Protein AF-A0A351V8F8-F1 (afdb_monomer)

Solvent-accessible surface area (backbone atoms only — not comparable to full-atom values): 2210 Å² total; per-residue (Å²): 93,81,44,70,65,79,95,61,63,41,60,33,38,41,39,42,71,55,96,89,39,77,76,47,76,46,79,39,69,59,48,98,91,110

Secondary structure (DSSP, 8-state):
-EE--SSSS-SEEEEEEETTEEEEEEEE---TT-

Foldseek 3Di:
DKDQDPPFQFGIWDFDDDPNDTPDIDTHGGDPPD

Structure (mmCIF, N/CA/C/O backbone):
data_AF-A0A351V8F8-F1
#
_entry.id   AF-A0A351V8F8-F1
#
loop_
_atom_site.group_PDB
_atom_site.id
_atom_site.type_symbol
_atom_site.label_atom_id
_atom_site.label_alt_id
_atom_site.label_comp_id
_atom_site.label_asym_id
_atom_site.label_entity_id
_atom_site.label_seq_id
_atom_site.pdbx_PDB_ins_code
_atom_site.Cartn_x
_atom_site.Cartn_y
_atom_site.Cartn_z
_atom_site.occupancy
_atom_site.B_iso_or_equiv
_atom_site.auth_seq_id
_atom_site.auth_comp_id
_atom_site.auth_asym_id
_atom_site.auth_atom_id
_atom_site.pdbx_PDB_model_num
ATOM 1 N N . MET A 1 1 ? -1.154 -5.263 9.859 1.00 91.12 1 MET A N 1
ATOM 2 C CA . MET A 1 1 ? -0.808 -6.538 9.181 1.00 91.12 1 MET A CA 1
ATOM 3 C C . MET A 1 1 ? 0.088 -6.253 7.984 1.00 91.12 1 MET A C 1
ATOM 5 O O . MET A 1 1 ? -0.075 -5.203 7.379 1.00 91.12 1 MET A O 1
ATOM 9 N N . LYS A 1 2 ? 1.007 -7.164 7.640 1.00 93.19 2 LYS A N 1
ATOM 10 C CA . LYS A 1 2 ? 1.915 -7.008 6.495 1.00 93.19 2 LYS A CA 1
ATOM 11 C C . LYS A 1 2 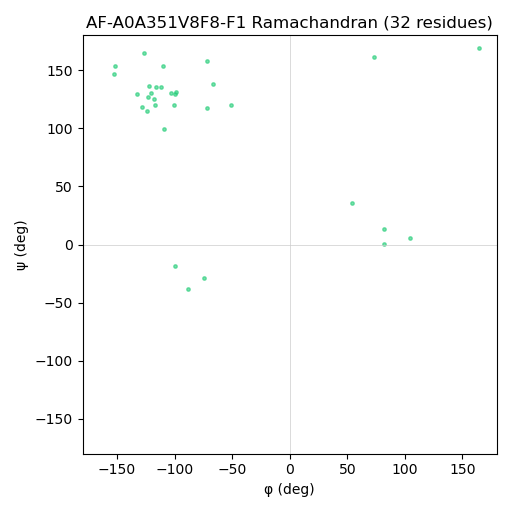? 1.654 -8.104 5.470 1.00 93.19 2 LYS A C 1
ATOM 13 O O . LYS A 1 2 ? 1.744 -9.286 5.799 1.00 93.19 2 LYS A O 1
ATOM 18 N N . TYR A 1 3 ? 1.294 -7.709 4.257 1.00 94.50 3 TYR A N 1
ATOM 19 C CA . TYR A 1 3 ? 0.980 -8.602 3.150 1.00 94.50 3 TYR A CA 1
ATOM 20 C C . TYR A 1 3 ? 2.042 -8.482 2.061 1.00 94.50 3 TYR A C 1
ATOM 22 O O . TYR A 1 3 ? 2.441 -7.381 1.687 1.00 94.50 3 TYR A O 1
ATOM 30 N N . GLN A 1 4 ? 2.489 -9.623 1.542 1.00 94.56 4 GLN A N 1
ATOM 31 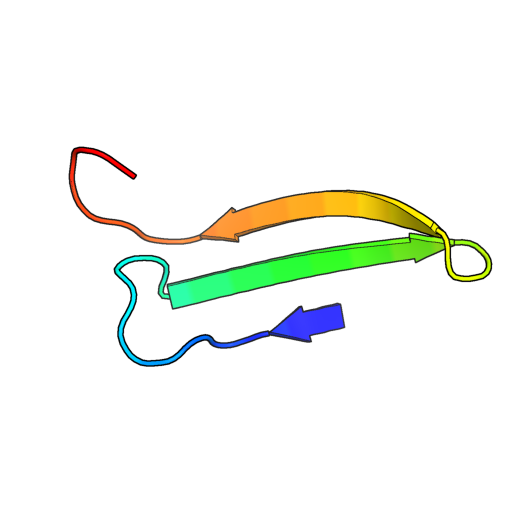C CA . GLN A 1 4 ? 3.447 -9.677 0.447 1.00 94.56 4 GLN A CA 1
ATOM 32 C C . GLN A 1 4 ? 2.738 -10.174 -0.817 1.00 94.56 4 GLN A C 1
ATOM 34 O O . GLN A 1 4 ? 2.505 -11.381 -0.952 1.00 94.56 4 GLN A O 1
ATOM 39 N N . PRO A 1 5 ? 2.342 -9.260 -1.717 1.00 92.44 5 PRO A N 1
ATOM 40 C CA . PRO A 1 5 ? 1.601 -9.629 -2.908 1.00 92.44 5 PRO A CA 1
ATOM 41 C C . PRO A 1 5 ? 2.510 -10.352 -3.913 1.00 92.44 5 PRO A C 1
ATOM 43 O O . PRO A 1 5 ? 3.735 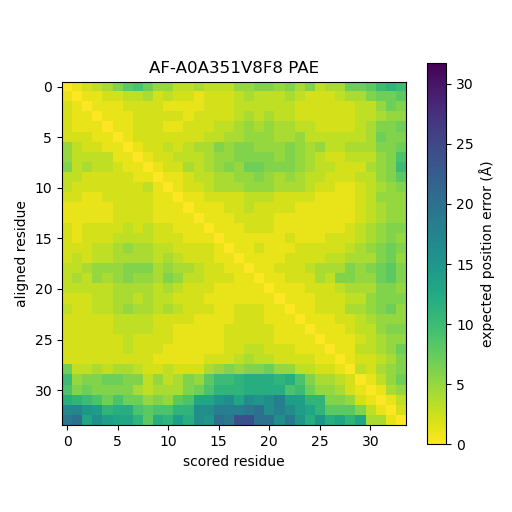-10.226 -3.891 1.00 92.44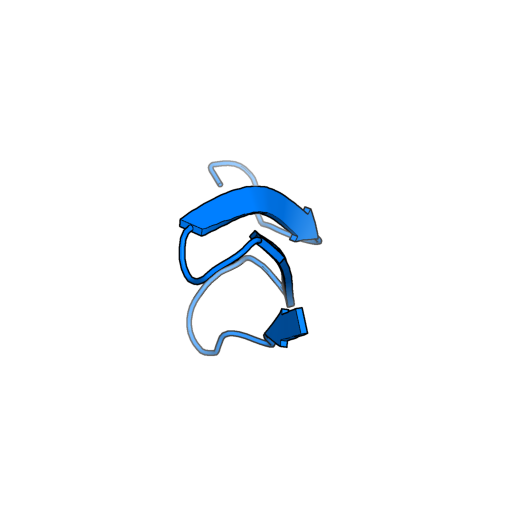 5 PRO A O 1
ATOM 46 N N . LYS A 1 6 ? 1.900 -11.125 -4.814 1.00 93.62 6 LYS A N 1
ATOM 47 C CA . LYS A 1 6 ? 2.594 -11.824 -5.905 1.00 93.62 6 LYS A CA 1
ATOM 48 C C . LYS A 1 6 ? 2.001 -11.387 -7.241 1.00 93.62 6 LYS A C 1
ATOM 50 O O . LYS A 1 6 ? 0.784 -11.313 -7.364 1.00 93.62 6 LYS A O 1
ATOM 55 N N . GLY A 1 7 ? 2.855 -11.127 -8.232 1.00 91.25 7 GLY A N 1
ATOM 56 C CA . GLY A 1 7 ? 2.427 -10.741 -9.585 1.00 91.25 7 GLY A CA 1
ATOM 57 C C . GLY A 1 7 ? 2.074 -9.258 -9.768 1.00 91.25 7 GLY A C 1
ATOM 58 O O . GLY A 1 7 ? 1.497 -8.902 -10.788 1.00 91.25 7 GLY A O 1
ATOM 59 N N . VAL A 1 8 ? 2.425 -8.398 -8.809 1.00 90.38 8 VAL A N 1
ATOM 60 C CA . VAL A 1 8 ? 2.299 -6.930 -8.894 1.00 90.38 8 VAL A CA 1
ATOM 61 C C . VAL A 1 8 ? 3.652 -6.279 -8.590 1.00 90.38 8 VAL A C 1
ATOM 63 O O . VAL A 1 8 ? 4.545 -6.944 -8.066 1.00 90.38 8 VAL A O 1
ATOM 66 N N . CYS A 1 9 ? 3.817 -4.991 -8.908 1.00 89.44 9 CYS A N 1
ATOM 67 C CA . CYS A 1 9 ? 5.092 -4.293 -8.695 1.00 89.44 9 CYS A CA 1
ATOM 68 C C . CYS A 1 9 ? 5.384 -3.956 -7.221 1.00 89.44 9 CYS A C 1
ATOM 70 O O . CYS A 1 9 ? 6.554 -3.871 -6.848 1.00 89.44 9 CYS A O 1
ATOM 72 N N . SER A 1 10 ? 4.366 -3.743 -6.381 1.00 92.12 10 SER A N 1
ATOM 73 C CA . SER A 1 10 ? 4.581 -3.506 -4.947 1.00 92.12 10 SER A CA 1
ATOM 74 C C . SER A 1 10 ? 5.143 -4.752 -4.270 1.00 92.12 10 SER A C 1
ATOM 76 O O . SER A 1 10 ? 4.683 -5.862 -4.524 1.00 92.12 10 SER A O 1
ATOM 78 N N . THR A 1 11 ? 6.117 -4.582 -3.378 1.00 92.25 11 THR A N 1
ATOM 79 C CA . THR A 1 11 ? 6.794 -5.707 -2.711 1.00 92.25 11 THR A CA 1
ATOM 80 C C . THR A 1 11 ? 6.268 -5.969 -1.304 1.00 92.25 11 THR A C 1
ATOM 82 O O . THR A 1 11 ? 6.461 -7.065 -0.772 1.00 92.25 11 THR A O 1
ATOM 85 N N . SER A 1 12 ? 5.591 -4.988 -0.704 1.00 94.69 12 SER A N 1
ATOM 86 C CA . SER A 1 12 ? 4.897 -5.118 0.576 1.00 94.69 12 SER A CA 1
ATOM 87 C C . SER A 1 12 ? 3.736 -4.138 0.673 1.00 94.69 12 SER A C 1
ATOM 89 O O . SER A 1 12 ? 3.813 -3.019 0.164 1.00 94.69 12 SER A O 1
ATOM 91 N N . ILE A 1 13 ? 2.680 -4.564 1.359 1.00 95.12 13 ILE A N 1
ATOM 92 C CA . ILE A 1 13 ? 1.518 -3.748 1.693 1.00 95.12 13 ILE A CA 1
ATOM 93 C C . ILE A 1 13 ? 1.268 -3.876 3.192 1.00 95.12 13 ILE A C 1
ATOM 95 O O . ILE A 1 13 ? 0.991 -4.964 3.704 1.00 95.12 13 ILE A O 1
ATOM 99 N N . ASP A 1 14 ? 1.360 -2.757 3.890 1.00 96.62 14 ASP A N 1
ATOM 100 C CA . ASP A 1 14 ? 1.114 -2.652 5.318 1.00 96.62 14 ASP A CA 1
ATOM 101 C C . ASP A 1 14 ? -0.292 -2.075 5.516 1.00 96.62 14 ASP A C 1
ATOM 103 O O . ASP A 1 14 ? -0.607 -0.992 5.026 1.00 96.62 14 ASP A O 1
ATOM 107 N N . ILE A 1 15 ? -1.160 -2.834 6.184 1.00 97.12 15 ILE A N 1
ATOM 108 C CA . ILE A 1 15 ? -2.579 -2.506 6.374 1.00 97.12 15 ILE A CA 1
ATOM 109 C C . ILE A 1 15 ? -2.838 -2.361 7.869 1.00 97.12 15 ILE A C 1
ATOM 111 O O . ILE A 1 15 ? -2.564 -3.291 8.637 1.00 97.12 15 ILE A O 1
ATOM 115 N N . ASP A 1 16 ? -3.388 -1.225 8.275 1.00 97.56 16 ASP A N 1
ATOM 116 C CA . ASP A 1 16 ? -3.857 -1.001 9.638 1.00 97.56 16 ASP A CA 1
ATOM 117 C C . ASP A 1 16 ? -5.373 -1.194 9.720 1.00 97.56 16 ASP A C 1
ATOM 119 O O . ASP A 1 16 ? -6.126 -0.643 8.911 1.00 97.56 16 ASP A O 1
ATOM 123 N N . LEU A 1 17 ? -5.806 -2.004 10.683 1.00 96.19 17 LEU A N 1
ATOM 124 C CA . LEU A 1 17 ? -7.194 -2.415 10.858 1.00 96.19 17 LEU A CA 1
ATOM 125 C C . LEU A 1 17 ? -7.668 -2.028 12.253 1.00 96.19 17 LEU A C 1
ATOM 127 O O . LEU A 1 17 ? -7.096 -2.459 13.251 1.00 96.19 17 LEU A O 1
ATOM 131 N N . GLU A 1 18 ? -8.788 -1.319 12.312 1.00 96.81 18 GLU A N 1
ATOM 132 C CA . GLU A 1 18 ? -9.490 -1.009 13.551 1.00 96.81 18 GLU A CA 1
ATOM 133 C C . GLU A 1 18 ? -10.928 -1.521 13.427 1.00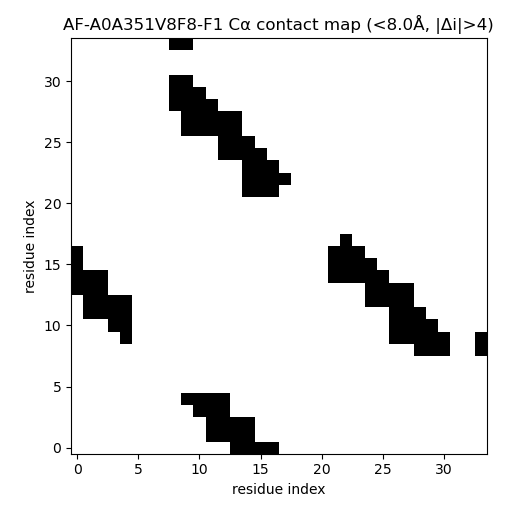 96.81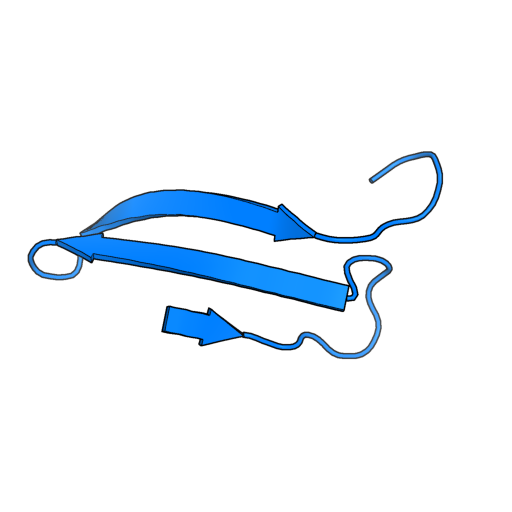 18 GLU A C 1
ATOM 135 O O . GLU A 1 18 ? -11.688 -1.070 12.573 1.00 96.81 18 GLU A O 1
ATOM 140 N N . ASN A 1 19 ? -11.297 -2.515 14.242 1.00 95.75 19 ASN A N 1
ATOM 141 C CA . ASN A 1 19 ? -12.640 -3.117 14.255 1.00 95.75 19 ASN A CA 1
ATOM 142 C C . ASN A 1 19 ? -13.128 -3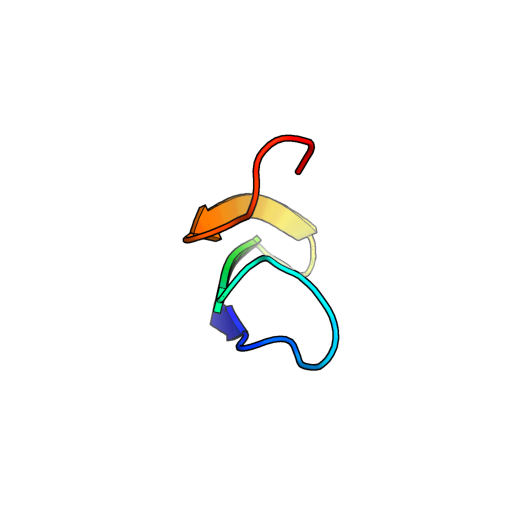.620 12.877 1.00 95.75 19 ASN A C 1
ATOM 144 O O . ASN A 1 19 ? -14.305 -3.515 12.543 1.00 95.75 19 ASN A O 1
ATOM 148 N N . GLY A 1 20 ? -12.214 -4.154 12.058 1.00 94.25 20 GLY A N 1
ATOM 149 C CA . GLY A 1 20 ? -12.517 -4.635 10.703 1.00 94.25 20 GLY A CA 1
ATOM 150 C C . GLY A 1 20 ? -12.558 -3.541 9.630 1.00 94.25 20 GLY A C 1
ATOM 151 O O . GLY A 1 20 ? -12.768 -3.855 8.460 1.00 94.25 20 GLY A O 1
ATOM 152 N N . ILE A 1 21 ? -12.318 -2.280 9.996 1.00 95.88 21 ILE A N 1
ATOM 153 C CA . ILE A 1 21 ? -12.215 -1.150 9.071 1.00 95.88 21 ILE A CA 1
ATOM 154 C C . ILE A 1 21 ? -10.738 -0.857 8.807 1.00 95.88 21 ILE A C 1
ATOM 156 O O . ILE A 1 21 ? -9.940 -0.736 9.736 1.00 95.88 21 ILE A O 1
ATOM 160 N N . ILE A 1 22 ? -10.374 -0.711 7.533 1.00 96.50 22 ILE A N 1
ATOM 161 C CA . ILE A 1 22 ? -9.030 -0.276 7.147 1.00 96.50 22 ILE A CA 1
ATOM 162 C C . ILE A 1 22 ? -8.875 1.204 7.487 1.00 96.50 22 ILE A C 1
ATOM 164 O O . ILE A 1 22 ? -9.573 2.054 6.932 1.00 96.50 22 ILE A O 1
ATOM 168 N N . ARG A 1 23 ? -7.942 1.515 8.384 1.00 97.44 23 ARG A N 1
ATOM 169 C CA . ARG A 1 23 ? -7.612 2.896 8.764 1.00 97.44 23 ARG A CA 1
ATOM 170 C C . ARG A 1 23 ? -6.547 3.496 7.873 1.00 97.44 23 ARG A C 1
ATOM 172 O O . ARG A 1 23 ? -6.625 4.676 7.545 1.00 97.44 23 ARG A O 1
ATOM 179 N N . SER A 1 24 ? -5.562 2.690 7.491 1.00 96.94 24 SER A N 1
ATOM 180 C CA . SER A 1 24 ? -4.497 3.111 6.593 1.00 96.94 24 SER A CA 1
ATOM 181 C C . SER A 1 24 ? -3.948 1.937 5.791 1.00 96.94 24 SER A C 1
ATOM 183 O O . SER A 1 24 ? -4.012 0.779 6.212 1.00 96.94 24 SER A O 1
ATOM 185 N N . VAL A 1 25 ? -3.418 2.263 4.613 1.00 95.56 25 VAL A N 1
ATOM 186 C CA . VAL A 1 25 ? -2.680 1.338 3.756 1.00 95.56 25 VAL A CA 1
ATOM 187 C C . VAL A 1 25 ? -1.408 2.034 3.304 1.00 95.56 25 VAL A C 1
ATOM 189 O O . VAL A 1 25 ? -1.463 3.158 2.808 1.00 95.56 25 VAL A O 1
ATOM 192 N N . SER A 1 26 ? -0.272 1.366 3.472 1.00 94.56 26 SER A N 1
ATOM 193 C CA . SER A 1 26 ? 1.027 1.823 2.983 1.00 94.56 26 SER A CA 1
ATOM 194 C C . SER A 1 26 ? 1.603 0.800 2.015 1.00 94.56 26 SER A C 1
ATOM 196 O O . SER A 1 26 ? 1.670 -0.389 2.325 1.00 94.56 26 SER A O 1
ATOM 198 N N . PHE A 1 27 ? 2.039 1.263 0.849 1.00 93.31 27 PHE A N 1
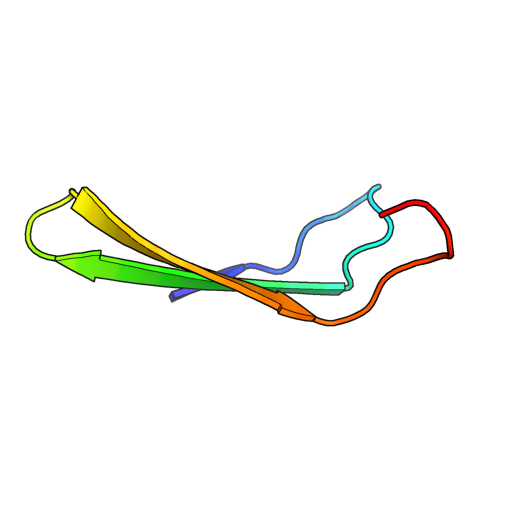ATOM 199 C CA . PHE A 1 27 ? 2.670 0.430 -0.170 1.00 93.31 27 PHE A CA 1
ATOM 200 C C . PHE A 1 27 ? 4.178 0.665 -0.138 1.00 93.31 27 PHE A C 1
ATOM 202 O O . PHE A 1 27 ? 4.635 1.806 -0.141 1.00 93.31 27 PHE A O 1
ATOM 209 N N . THR A 1 28 ? 4.954 -0.414 -0.102 1.00 93.50 28 THR A N 1
ATOM 210 C CA . THR A 1 28 ? 6.418 -0.362 -0.170 1.00 93.50 28 THR A CA 1
ATOM 211 C C . THR A 1 28 ? 6.899 -1.053 -1.438 1.00 93.50 28 THR A C 1
ATOM 213 O O . THR A 1 28 ? 6.457 -2.159 -1.764 1.00 93.50 28 THR A O 1
ATOM 216 N N . GLY A 1 29 ? 7.844 -0.408 -2.124 1.00 91.75 29 GLY A N 1
ATOM 217 C CA . GLY A 1 29 ? 8.350 -0.858 -3.417 1.00 91.75 29 GLY A CA 1
ATOM 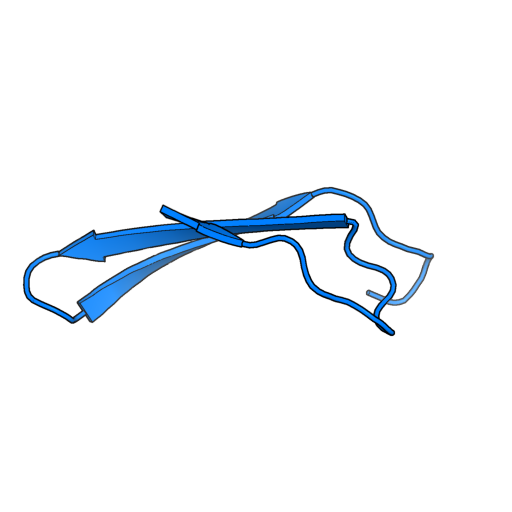218 C C . GLY A 1 29 ? 7.351 -0.624 -4.552 1.00 91.75 29 GLY A C 1
ATOM 219 O O . GLY A 1 29 ? 6.160 -0.416 -4.333 1.00 91.75 29 GLY A O 1
ATOM 220 N N . GLY A 1 30 ? 7.850 -0.647 -5.782 1.00 86.50 30 GLY A N 1
ATOM 221 C CA . GLY A 1 30 ? 7.043 -0.397 -6.968 1.00 86.50 30 GLY A CA 1
ATOM 222 C C . GLY A 1 30 ? 7.904 -0.116 -8.190 1.00 86.50 30 GLY A C 1
ATOM 223 O O . GLY A 1 30 ? 9.115 0.082 -8.091 1.00 86.50 30 GLY A O 1
ATOM 224 N N . CYS A 1 31 ? 7.261 -0.106 -9.349 1.00 84.50 31 CYS A N 1
ATOM 225 C CA . CYS A 1 31 ? 7.829 0.357 -10.606 1.00 84.50 31 CYS A CA 1
ATOM 226 C C . CYS A 1 31 ? 7.130 1.672 -10.997 1.00 84.50 31 CYS A C 1
ATOM 228 O O . CYS A 1 31 ? 5.993 1.891 -10.580 1.00 84.50 31 CYS A O 1
ATOM 230 N N . ASN A 1 32 ? 7.795 2.546 -11.767 1.00 69.81 32 ASN A N 1
ATOM 231 C CA . ASN A 1 32 ? 7.208 3.817 -12.218 1.00 69.81 32 ASN A CA 1
ATOM 232 C C . ASN A 1 32 ? 5.836 3.572 -12.865 1.00 69.81 32 ASN A C 1
ATOM 234 O O . ASN A 1 32 ? 5.748 2.844 -13.853 1.00 69.81 32 ASN A O 1
ATOM 238 N N . GLY A 1 33 ? 4.789 4.175 -12.302 1.00 66.38 33 GLY A N 1
ATOM 239 C CA . GLY A 1 33 ? 3.399 3.948 -12.710 1.00 66.38 33 GLY A CA 1
ATOM 240 C C . GLY A 1 33 ? 2.574 3.078 -11.755 1.00 66.38 33 GLY A C 1
ATOM 241 O O . GLY A 1 33 ? 1.434 2.769 -12.091 1.00 66.38 33 GLY A O 1
ATOM 242 N N . ASN A 1 34 ? 3.119 2.701 -10.592 1.00 56.16 34 ASN A N 1
ATOM 243 C CA . ASN A 1 34 ? 2.331 2.313 -9.414 1.00 56.16 34 ASN A CA 1
ATOM 244 C C . ASN A 1 34 ? 2.340 3.434 -8.384 1.00 56.16 34 ASN A C 1
ATOM 246 O O . ASN A 1 34 ? 3.435 4.006 -8.178 1.00 56.16 34 ASN A O 1
#

Radius of gyration: 10.75 Å; Cα contacts (8 Å, |Δi|>4): 57; chains: 1; bounding box: 21×16×27 Å

pLDDT: mean 91.11, std 9.06, range [56.16, 97.56]

Mean predicted aligned error: 3.78 Å

Sequence (34 aa):
MKYQPKGVCSTSIDIDLENGIIRSVSFTGGCNGN